Protein AF-A0A7C9TRY4-F1 (afdb_monomer_lite)

Radius of gyration: 15.08 Å; chains: 1; bounding box: 29×26×36 Å

Foldseek 3Di:
DDDPPDDDPVRVVVVVVVVVVLVPDDPVRNVVVVVVVVVVVVVVVVVVVVVVVVD

Sequence (55 aa):
MDMPTSLTLEQQFKLQVLRDQVQNLSRQQAQEYLLEVLRQNMVKDNLFRYMAKKL

Secondary structure (DSSP, 8-state):
-----SPPHHHHHHHHHHHHHHHT--HHHHHHHHHHHHHHHHHHHHHHHHHHTT-

pLDDT: mean 92.98, std 11.56, range [41.22, 98.56]

Structure (mmCIF, N/CA/C/O backbone):
data_AF-A0A7C9TRY4-F1
#
_entry.id   AF-A0A7C9TRY4-F1
#
loop_
_atom_site.group_PDB
_atom_site.id
_atom_site.type_symbol
_atom_site.label_atom_id
_atom_site.label_alt_id
_atom_site.label_comp_id
_atom_site.label_asym_id
_atom_site.label_entity_id
_atom_site.label_seq_id
_atom_site.pdbx_PDB_ins_code
_atom_site.Cartn_x
_atom_site.Cartn_y
_atom_site.Cartn_z
_atom_site.occupancy
_atom_site.B_iso_or_equiv
_atom_site.auth_seq_id
_atom_site.auth_comp_id
_atom_site.auth_asym_id
_atom_site.auth_atom_id
_atom_site.pdbx_PDB_model_num
ATOM 1 N N . MET A 1 1 ? 20.722 13.637 -14.595 1.00 41.22 1 MET A N 1
ATOM 2 C CA . MET A 1 1 ? 19.399 13.001 -14.740 1.00 41.22 1 MET A CA 1
ATOM 3 C C . MET A 1 1 ? 19.006 12.534 -13.359 1.00 41.22 1 MET A C 1
ATOM 5 O O . MET A 1 1 ? 19.493 11.495 -12.929 1.00 41.22 1 MET A O 1
ATOM 9 N N . ASP A 1 2 ? 18.239 13.339 -12.632 1.00 57.22 2 ASP A N 1
ATOM 10 C CA . ASP A 1 2 ? 17.774 12.939 -11.307 1.00 57.22 2 ASP A CA 1
ATOM 11 C C . ASP A 1 2 ? 16.787 11.788 -11.483 1.00 57.22 2 ASP A C 1
ATOM 13 O O . ASP A 1 2 ? 15.753 11.929 -12.137 1.00 57.22 2 ASP A O 1
ATOM 17 N N . MET A 1 3 ? 17.146 10.612 -10.968 1.00 63.97 3 MET A N 1
ATOM 18 C CA . MET A 1 3 ? 16.204 9.504 -10.875 1.00 63.97 3 MET A CA 1
ATOM 19 C C . MET A 1 3 ? 15.014 9.987 -10.040 1.00 63.97 3 MET A C 1
ATOM 21 O O . MET A 1 3 ? 15.241 10.506 -8.944 1.00 63.97 3 MET A O 1
ATOM 25 N N . PRO A 1 4 ? 13.764 9.835 -10.508 1.00 74.62 4 PRO A N 1
ATOM 26 C CA . PRO A 1 4 ? 12.593 10.257 -9.754 1.00 74.62 4 PRO A CA 1
ATOM 27 C C . PRO A 1 4 ? 12.350 9.258 -8.614 1.00 74.62 4 PRO A C 1
ATOM 29 O O . PRO A 1 4 ? 11.472 8.405 -8.679 1.00 74.62 4 PRO A O 1
ATOM 32 N N . THR A 1 5 ? 13.193 9.322 -7.584 1.00 82.06 5 THR A N 1
ATOM 33 C CA . THR A 1 5 ? 13.115 8.497 -6.370 1.00 82.06 5 THR A CA 1
ATOM 34 C C . THR A 1 5 ? 12.037 8.997 -5.414 1.00 82.06 5 THR A C 1
ATOM 36 O O . THR A 1 5 ? 11.581 8.255 -4.545 1.00 82.06 5 THR A O 1
ATOM 39 N N . SER A 1 6 ? 11.613 10.247 -5.587 1.00 90.88 6 SER A N 1
ATOM 40 C CA . SER A 1 6 ? 10.543 10.874 -4.822 1.00 90.88 6 SER A CA 1
ATOM 41 C C . SER A 1 6 ? 9.170 10.499 -5.366 1.00 90.88 6 SER A C 1
ATOM 43 O O . SER A 1 6 ? 8.963 10.373 -6.572 1.00 90.88 6 SER A O 1
ATOM 45 N N . LEU A 1 7 ? 8.200 10.395 -4.460 1.00 92.50 7 LEU A N 1
ATOM 46 C CA . LEU A 1 7 ? 6.802 10.212 -4.829 1.00 92.50 7 LEU A CA 1
ATOM 47 C C . LEU A 1 7 ? 6.251 11.461 -5.514 1.00 92.50 7 LEU A C 1
ATOM 49 O O . LEU A 1 7 ? 6.488 12.583 -5.059 1.00 92.50 7 LEU A O 1
ATOM 53 N N . THR A 1 8 ? 5.437 11.260 -6.546 1.00 94.94 8 THR A N 1
ATOM 54 C CA . THR A 1 8 ? 4.641 12.336 -7.142 1.00 94.94 8 THR A CA 1
ATOM 55 C C . THR A 1 8 ? 3.595 12.846 -6.147 1.00 94.94 8 THR A C 1
ATOM 57 O O . THR A 1 8 ? 3.214 12.139 -5.212 1.00 94.94 8 THR A O 1
ATOM 60 N N . LEU A 1 9 ? 3.076 14.060 -6.358 1.00 95.50 9 LEU A N 1
ATOM 61 C CA . LEU A 1 9 ? 2.007 14.622 -5.521 1.00 95.50 9 LEU A CA 1
ATOM 62 C C . LEU A 1 9 ? 0.785 13.687 -5.434 1.00 95.50 9 LEU A C 1
ATOM 64 O O . LEU A 1 9 ? 0.226 13.477 -4.361 1.00 95.50 9 LEU A O 1
ATOM 68 N N . GLU A 1 10 ? 0.410 13.065 -6.553 1.00 96.94 10 GLU A N 1
ATOM 69 C CA . GLU A 1 10 ? -0.685 12.093 -6.600 1.00 96.94 10 GLU A CA 1
ATOM 70 C C . GLU A 1 10 ? -0.387 10.846 -5.752 1.00 96.94 10 GLU A C 1
ATOM 72 O O . GLU A 1 10 ? -1.252 10.355 -5.028 1.00 96.94 10 GLU A O 1
ATOM 77 N N . GLN A 1 11 ? 0.845 10.333 -5.802 1.00 96.94 11 GLN A N 1
ATOM 78 C CA . GLN A 1 11 ? 1.252 9.190 -4.983 1.00 96.94 11 GLN A CA 1
ATOM 79 C C . GLN A 1 11 ? 1.269 9.542 -3.491 1.00 96.94 11 GLN A C 1
ATOM 81 O O . GLN A 1 11 ? 0.855 8.724 -2.670 1.00 96.94 11 GLN A O 1
ATOM 86 N N . GLN A 1 12 ? 1.685 10.759 -3.137 1.00 97.25 12 GLN A N 1
ATOM 87 C CA . GLN A 1 12 ? 1.620 11.257 -1.761 1.00 97.25 12 GLN A CA 1
ATOM 88 C C . GLN A 1 12 ? 0.168 11.347 -1.265 1.00 97.25 12 GLN A C 1
ATOM 90 O O . GLN A 1 12 ? -0.127 10.903 -0.157 1.00 97.25 12 GLN A O 1
ATOM 95 N N . PHE A 1 13 ? -0.757 11.831 -2.100 1.00 97.81 13 PHE A N 1
ATOM 96 C CA . PHE A 1 13 ? -2.185 11.850 -1.774 1.00 97.81 13 PHE A CA 1
ATOM 97 C C . PHE A 1 13 ? -2.754 10.436 -1.580 1.00 97.81 13 PHE A C 1
ATOM 99 O O . PHE A 1 13 ? -3.430 10.167 -0.587 1.00 97.81 13 PHE A O 1
ATOM 106 N N . LYS A 1 14 ? -2.421 9.493 -2.472 1.00 97.56 14 LYS A N 1
ATOM 107 C CA . LYS A 1 14 ? -2.816 8.081 -2.324 1.00 97.56 14 LYS A CA 1
ATOM 108 C C . LYS A 1 14 ? 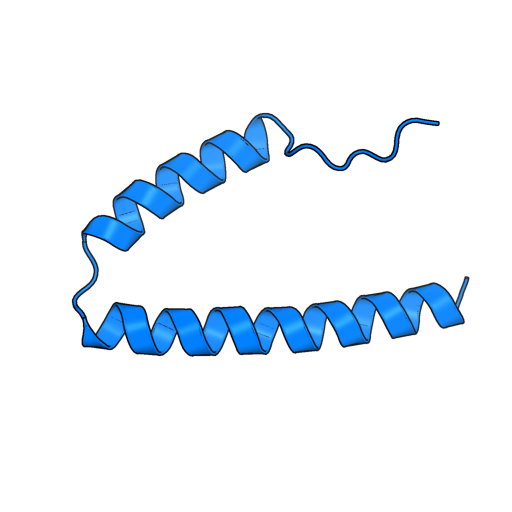-2.290 7.469 -1.024 1.00 97.56 14 LYS A C 1
ATOM 110 O O . LYS A 1 14 ? -3.021 6.731 -0.369 1.00 97.56 14 LYS A O 1
ATOM 115 N N . LEU A 1 15 ? -1.056 7.790 -0.626 1.00 97.31 15 LEU A N 1
ATOM 116 C CA . LEU A 1 15 ? -0.506 7.340 0.655 1.00 97.31 15 LEU A CA 1
ATOM 117 C C . LEU A 1 15 ? -1.265 7.903 1.855 1.00 97.31 15 LEU A C 1
ATOM 119 O O . LEU A 1 15 ? -1.428 7.188 2.841 1.00 97.31 15 LEU A O 1
ATOM 123 N N . GLN A 1 16 ? -1.732 9.150 1.784 1.00 97.75 16 GLN A N 1
ATOM 124 C CA . GLN A 1 16 ? -2.542 9.728 2.852 1.00 97.75 16 GLN A CA 1
ATOM 125 C C . GLN A 1 16 ? -3.871 8.977 3.008 1.00 97.75 16 GLN A C 1
ATOM 127 O O . GLN A 1 16 ? -4.207 8.570 4.114 1.00 97.75 16 GLN A O 1
ATOM 132 N N . VAL A 1 17 ? -4.567 8.692 1.904 1.00 97.44 17 VAL A N 1
ATOM 133 C CA . VAL A 1 17 ? -5.803 7.889 1.930 1.00 97.44 17 VAL A CA 1
ATOM 134 C C . VAL A 1 17 ? -5.543 6.482 2.481 1.00 97.44 17 VAL A C 1
ATOM 136 O O . VAL A 1 17 ? -6.313 5.979 3.298 1.00 97.44 17 VAL A O 1
ATOM 139 N N . LEU A 1 18 ? -4.438 5.846 2.078 1.00 96.81 18 LEU A N 1
ATOM 140 C CA . LEU A 1 18 ? -4.073 4.518 2.572 1.00 96.81 18 LEU A CA 1
ATOM 141 C C . LEU A 1 18 ? -3.768 4.529 4.077 1.00 96.81 18 LEU A C 1
ATOM 143 O O . LEU A 1 18 ? -4.138 3.591 4.777 1.00 96.81 18 LEU A O 1
ATOM 147 N N . ARG A 1 19 ? -3.125 5.584 4.592 1.00 97.06 19 ARG A N 1
ATOM 148 C CA . ARG A 1 19 ? -2.862 5.749 6.030 1.00 97.06 19 ARG A CA 1
ATOM 149 C C . ARG A 1 19 ? -4.163 5.733 6.830 1.00 97.06 19 ARG A C 1
ATOM 151 O O . ARG A 1 19 ? -4.238 5.007 7.819 1.00 97.06 19 ARG A O 1
ATOM 158 N N . ASP A 1 20 ? -5.174 6.466 6.377 1.00 97.00 20 ASP A N 1
ATOM 159 C CA . ASP A 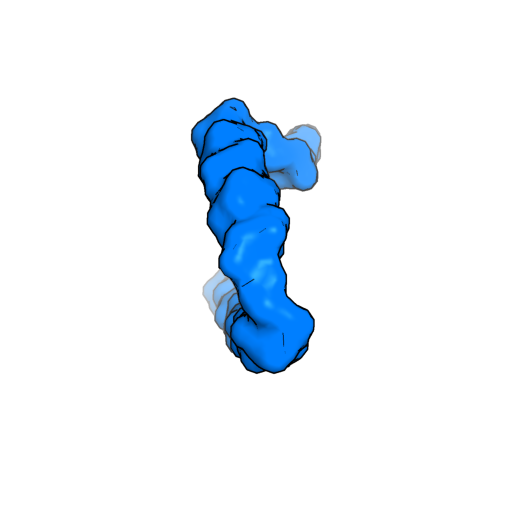1 20 ? -6.475 6.528 7.049 1.00 97.00 20 ASP A CA 1
ATOM 160 C C . ASP A 1 20 ? -7.198 5.169 6.993 1.00 97.00 20 ASP A C 1
ATOM 162 O O . ASP A 1 20 ? -7.821 4.738 7.963 1.00 97.00 20 ASP A O 1
ATOM 166 N N . GLN A 1 21 ? -7.063 4.430 5.889 1.00 95.69 21 GLN A N 1
ATOM 167 C CA . GLN A 1 21 ? -7.616 3.077 5.764 1.00 95.69 21 GLN A CA 1
ATOM 168 C C . GLN A 1 21 ? -6.917 2.070 6.688 1.00 95.69 21 GLN A C 1
ATOM 170 O O . GLN A 1 21 ? -7.587 1.285 7.356 1.00 95.69 21 GLN A O 1
ATOM 175 N N . VAL A 1 22 ? -5.582 2.109 6.769 1.00 96.75 22 VAL A N 1
ATOM 176 C CA . VAL A 1 22 ? -4.787 1.188 7.599 1.00 96.75 22 VAL A CA 1
ATOM 177 C C . VAL A 1 22 ? -5.078 1.371 9.090 1.00 96.75 22 VAL A C 1
ATOM 179 O O . VAL A 1 22 ? -5.107 0.384 9.820 1.00 96.75 22 VAL A O 1
ATOM 182 N N . GLN A 1 23 ? -5.351 2.600 9.544 1.00 96.62 23 GLN A N 1
ATOM 183 C CA . GLN A 1 23 ? -5.728 2.871 10.940 1.00 96.62 23 GLN A CA 1
ATOM 184 C C . GLN A 1 23 ? -7.020 2.164 11.373 1.00 96.62 23 GLN A C 1
ATOM 186 O O . GLN A 1 23 ? -7.195 1.892 12.558 1.00 96.62 23 GLN A O 1
ATOM 191 N N . ASN A 1 24 ? -7.903 1.844 10.426 1.00 97.19 24 ASN A N 1
ATOM 192 C CA . ASN A 1 24 ? -9.181 1.188 10.693 1.00 97.19 24 ASN A CA 1
ATOM 193 C C . ASN A 1 24 ? -9.111 -0.348 10.612 1.00 97.19 24 ASN A C 1
ATOM 195 O O . ASN A 1 24 ? -10.125 -1.020 10.795 1.00 97.19 24 ASN A O 1
ATOM 199 N N . LEU A 1 25 ? -7.938 -0.925 10.327 1.00 98.06 25 LEU A N 1
ATOM 200 C CA . LEU A 1 25 ? -7.778 -2.373 10.240 1.00 98.06 25 LEU A CA 1
ATOM 201 C C . LEU A 1 25 ? -7.656 -3.007 11.627 1.00 98.06 25 LEU A C 1
ATOM 203 O O . LEU A 1 25 ? -6.915 -2.543 12.494 1.00 98.06 25 LEU A O 1
ATOM 207 N N . SER A 1 26 ? -8.309 -4.155 11.803 1.00 98.44 26 SER A N 1
ATOM 208 C CA . SER A 1 26 ? -7.971 -5.056 12.903 1.00 98.44 26 SER A CA 1
ATOM 209 C C . SER A 1 26 ? -6.550 -5.605 12.743 1.00 98.44 26 SER A C 1
ATOM 211 O O . SER A 1 26 ? -5.989 -5.657 11.644 1.00 98.44 26 SER A O 1
ATOM 213 N N . ARG A 1 27 ? -5.974 -6.104 13.842 1.00 98.12 27 ARG A N 1
ATOM 214 C CA . ARG A 1 27 ? -4.645 -6.731 13.832 1.00 98.12 27 ARG A CA 1
ATOM 215 C C . ARG A 1 27 ? -4.538 -7.877 12.820 1.00 98.12 27 ARG A C 1
ATOM 217 O O . ARG A 1 27 ? -3.523 -7.969 12.138 1.00 98.12 27 ARG A O 1
ATOM 224 N N . GLN A 1 28 ? -5.560 -8.729 12.726 1.00 98.38 28 GLN A N 1
ATOM 225 C CA . GLN A 1 28 ? -5.558 -9.856 11.790 1.00 98.38 28 GLN A CA 1
ATOM 226 C C . GLN A 1 28 ? -5.555 -9.362 10.339 1.00 98.38 28 GLN A C 1
ATOM 228 O O . GLN A 1 28 ? -4.699 -9.768 9.559 1.00 98.38 28 GLN A O 1
ATOM 233 N N . GLN A 1 29 ? -6.442 -8.422 10.000 1.00 98.19 29 GLN A N 1
ATOM 234 C CA . GLN A 1 29 ? -6.482 -7.840 8.657 1.00 98.19 29 GLN A CA 1
ATOM 235 C C . GLN A 1 29 ? -5.153 -7.163 8.305 1.00 98.19 29 GLN A C 1
ATOM 237 O O . GLN A 1 29 ? -4.639 -7.354 7.210 1.00 98.19 29 GLN A O 1
ATOM 242 N N . ALA A 1 30 ? -4.556 -6.410 9.235 1.00 98.00 30 ALA A N 1
ATOM 243 C CA . ALA A 1 30 ? -3.260 -5.775 9.012 1.00 98.00 30 ALA A CA 1
ATOM 244 C C . ALA A 1 30 ? -2.145 -6.800 8.730 1.00 98.00 30 ALA A C 1
ATOM 246 O O . ALA A 1 30 ? -1.310 -6.569 7.857 1.00 98.00 30 ALA A O 1
ATOM 247 N N . GLN A 1 31 ? -2.140 -7.941 9.429 1.00 98.44 31 GLN A N 1
ATOM 248 C CA . GLN A 1 31 ? -1.190 -9.032 9.179 1.00 98.44 31 GLN A CA 1
ATOM 249 C C . GLN A 1 31 ? -1.394 -9.666 7.796 1.00 98.44 31 GLN A C 1
ATOM 251 O O . GLN A 1 31 ? -0.419 -9.859 7.070 1.00 98.44 31 GLN A O 1
ATOM 256 N N . GLU A 1 32 ? -2.641 -9.943 7.413 1.00 98.31 32 GLU A N 1
ATOM 257 C CA . GLU A 1 32 ? -2.986 -10.493 6.096 1.00 98.31 32 GLU A CA 1
ATOM 258 C C . GLU A 1 32 ? -2.583 -9.533 4.965 1.00 9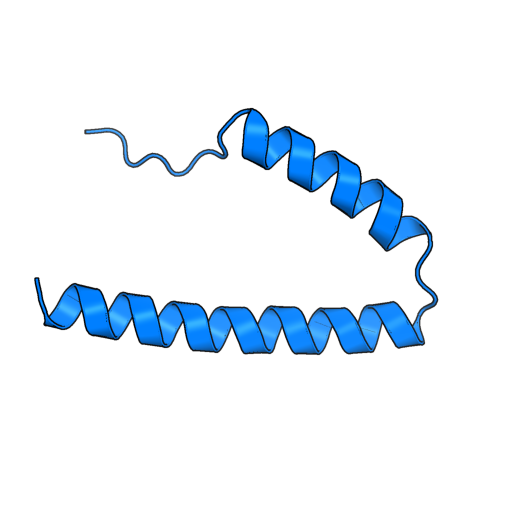8.31 32 GLU A C 1
ATOM 260 O O . GLU A 1 32 ? -1.886 -9.929 4.028 1.00 98.31 32 GLU A O 1
ATOM 265 N N . TYR A 1 33 ? -2.928 -8.247 5.088 1.00 97.75 33 TYR A N 1
ATOM 266 C CA . TYR A 1 33 ? -2.553 -7.227 4.106 1.00 97.75 33 TYR A CA 1
ATOM 267 C C . TYR A 1 33 ? -1.040 -7.028 4.012 1.00 97.75 33 TYR A C 1
ATOM 269 O O . TYR A 1 33 ? -0.520 -6.859 2.909 1.00 97.75 33 TYR A O 1
ATOM 277 N N . LEU A 1 34 ? -0.312 -7.071 5.133 1.00 97.94 34 LEU A N 1
ATOM 278 C CA . LEU A 1 34 ? 1.145 -6.948 5.121 1.00 97.94 34 LEU A CA 1
ATOM 279 C C . LEU A 1 34 ? 1.795 -8.084 4.322 1.00 97.94 34 LEU A C 1
ATOM 281 O O . LEU A 1 34 ? 2.659 -7.823 3.483 1.00 97.94 34 LEU A O 1
ATOM 285 N N . LEU A 1 35 ? 1.369 -9.329 4.551 1.00 98.50 35 LEU A N 1
ATOM 286 C CA . LEU A 1 35 ? 1.878 -10.480 3.802 1.00 98.50 35 LEU A CA 1
ATOM 287 C C . LEU A 1 35 ? 1.591 -10.343 2.304 1.00 98.50 35 LEU A C 1
ATOM 289 O O . LEU A 1 35 ? 2.475 -10.591 1.482 1.00 98.50 35 LEU A O 1
ATOM 293 N N . GLU A 1 36 ? 0.391 -9.891 1.947 1.00 98.31 36 GLU A N 1
ATOM 294 C CA . GLU A 1 36 ? -0.001 -9.718 0.552 1.00 98.31 36 GLU A CA 1
ATOM 295 C C . GLU A 1 36 ? 0.790 -8.596 -0.142 1.00 98.31 36 GLU A C 1
ATOM 297 O O . GLU A 1 36 ? 1.272 -8.784 -1.260 1.00 98.31 36 GLU A O 1
ATOM 302 N N . VAL A 1 37 ? 1.027 -7.462 0.528 1.00 97.56 37 VAL A N 1
ATOM 303 C CA . VAL A 1 37 ? 1.872 -6.377 -0.006 1.00 97.56 37 VAL A CA 1
ATOM 304 C C . VAL A 1 37 ? 3.311 -6.851 -0.221 1.00 97.56 37 VAL A C 1
ATOM 306 O O . VAL A 1 37 ? 3.906 -6.567 -1.264 1.00 97.56 37 VAL A O 1
ATOM 309 N N . LEU A 1 38 ? 3.879 -7.613 0.721 1.00 98.44 38 LEU A N 1
ATOM 310 C CA . LEU A 1 38 ? 5.222 -8.183 0.572 1.00 98.44 38 LEU A CA 1
ATOM 311 C C . LEU A 1 38 ? 5.288 -9.177 -0.597 1.00 98.44 38 LEU A C 1
ATOM 313 O O . LEU A 1 38 ? 6.231 -9.132 -1.391 1.00 98.44 38 LEU A O 1
ATOM 317 N N . ARG A 1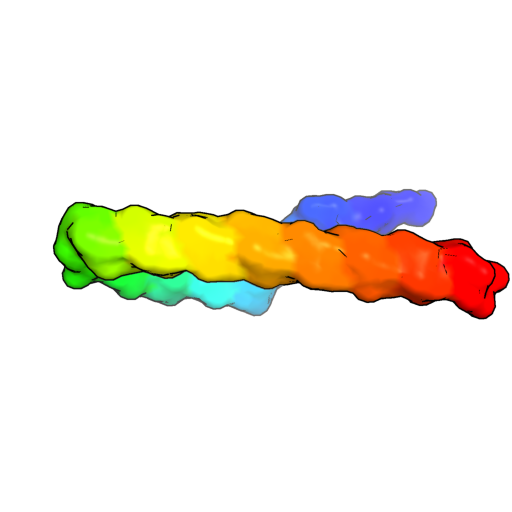 39 ? 4.263 -10.021 -0.764 1.00 98.56 39 ARG A N 1
ATOM 318 C CA . ARG A 1 39 ? 4.136 -10.925 -1.915 1.00 98.56 39 ARG A CA 1
ATOM 319 C C . ARG A 1 39 ? 4.086 -10.159 -3.235 1.00 98.56 39 ARG A C 1
ATOM 321 O O . ARG A 1 39 ? 4.808 -10.500 -4.173 1.00 98.56 39 ARG A O 1
ATOM 328 N N . GLN A 1 40 ? 3.271 -9.111 -3.313 1.00 98.38 40 GLN A N 1
ATOM 329 C CA . GLN A 1 40 ? 3.152 -8.279 -4.510 1.00 98.38 40 GLN A CA 1
ATOM 330 C C . GLN A 1 40 ? 4.455 -7.541 -4.838 1.00 98.38 40 GLN A C 1
ATOM 332 O O . GLN A 1 40 ? 4.794 -7.417 -6.015 1.00 98.38 40 GLN A O 1
ATOM 337 N N . ASN A 1 41 ? 5.223 -7.112 -3.831 1.00 98.00 41 ASN A N 1
ATOM 338 C CA . ASN A 1 41 ? 6.549 -6.528 -4.048 1.00 98.00 41 ASN A CA 1
ATOM 339 C C . ASN A 1 41 ? 7.518 -7.532 -4.691 1.00 98.00 41 ASN A C 1
ATOM 341 O O . ASN A 1 41 ? 8.140 -7.194 -5.693 1.00 98.00 41 ASN A O 1
ATOM 345 N N . MET A 1 42 ? 7.556 -8.789 -4.230 1.00 98.44 42 MET A N 1
ATOM 346 C CA . MET A 1 42 ? 8.379 -9.833 -4.867 1.00 98.44 42 MET A CA 1
ATOM 347 C C . MET A 1 42 ? 7.997 -10.073 -6.339 1.00 98.44 42 MET A C 1
ATOM 349 O O . MET A 1 42 ? 8.864 -10.264 -7.195 1.00 98.44 42 MET A O 1
ATOM 353 N N . VAL A 1 43 ? 6.699 -10.041 -6.663 1.00 98.19 43 VAL A N 1
ATOM 354 C CA . VAL A 1 43 ? 6.226 -10.144 -8.056 1.00 98.19 43 VAL A CA 1
ATOM 355 C C . VAL A 1 43 ? 6.661 -8.925 -8.871 1.00 98.19 43 VAL A C 1
ATOM 357 O O . VAL A 1 43 ? 7.144 -9.080 -9.993 1.00 98.19 43 VAL A O 1
ATOM 360 N N . LYS A 1 44 ? 6.540 -7.719 -8.312 1.00 97.38 44 LYS A N 1
ATOM 361 C CA . LYS A 1 44 ? 6.976 -6.480 -8.965 1.00 97.38 44 LYS A CA 1
ATOM 362 C C . LYS A 1 44 ? 8.481 -6.503 -9.262 1.00 97.38 44 LYS A C 1
ATOM 364 O O . LYS A 1 44 ? 8.880 -6.149 -10.368 1.00 97.38 44 LYS A O 1
ATOM 369 N N . ASP A 1 45 ? 9.296 -7.020 -8.344 1.00 97.62 45 ASP A N 1
ATOM 370 C CA . ASP A 1 45 ? 10.739 -7.199 -8.545 1.00 97.62 45 ASP A CA 1
ATOM 371 C C . ASP A 1 45 ? 11.049 -8.188 -9.675 1.00 97.62 45 ASP A C 1
ATOM 373 O O . ASP A 1 45 ? 11.948 -7.958 -10.488 1.00 97.62 45 ASP A O 1
ATOM 377 N N . ASN A 1 46 ? 10.291 -9.286 -9.776 1.00 97.69 46 ASN A N 1
ATOM 378 C CA . ASN A 1 46 ? 10.403 -10.213 -10.906 1.00 97.69 46 ASN A CA 1
ATOM 379 C C . ASN A 1 46 ? 10.117 -9.513 -12.239 1.00 97.69 46 ASN A C 1
ATOM 381 O O . ASN A 1 46 ? 10.867 -9.706 -13.197 1.00 97.69 46 ASN A O 1
ATOM 385 N N . LEU A 1 47 ? 9.075 -8.679 -12.292 1.00 97.12 47 LEU A N 1
ATOM 386 C CA . LEU A 1 47 ? 8.717 -7.915 -13.487 1.00 97.12 47 LEU A CA 1
ATOM 387 C C . LEU A 1 47 ? 9.802 -6.898 -13.853 1.00 97.12 47 LEU A C 1
ATOM 389 O O . LEU A 1 47 ? 10.211 -6.852 -15.010 1.00 97.12 47 LEU A O 1
ATOM 393 N N . PHE A 1 48 ? 10.320 -6.132 -12.889 1.00 95.56 48 PHE A N 1
ATOM 394 C CA . PHE A 1 48 ? 11.418 -5.196 -13.143 1.00 95.56 48 PHE A CA 1
ATOM 395 C C . PHE A 1 48 ? 12.667 -5.906 -13.661 1.00 95.56 48 PHE A C 1
ATOM 397 O O . PHE A 1 48 ? 13.236 -5.473 -14.660 1.00 95.56 48 PHE A O 1
ATOM 404 N N . ARG A 1 49 ? 13.055 -7.036 -13.056 1.00 95.94 49 ARG A N 1
ATOM 405 C CA . ARG A 1 49 ? 14.177 -7.854 -13.546 1.00 95.94 49 ARG A CA 1
ATOM 406 C C . ARG A 1 49 ? 13.941 -8.375 -14.959 1.00 95.94 49 ARG A C 1
ATOM 408 O O . ARG A 1 49 ? 14.873 -8.409 -15.754 1.00 95.94 49 ARG A O 1
ATOM 415 N N . TYR A 1 50 ? 12.719 -8.794 -15.273 1.00 96.62 50 TYR A N 1
ATOM 416 C CA . TYR A 1 50 ? 12.362 -9.250 -16.612 1.00 96.62 50 TYR A CA 1
ATOM 417 C C . TYR A 1 50 ? 12.450 -8.122 -17.644 1.00 96.62 50 TYR A C 1
ATOM 419 O O . TYR A 1 50 ? 13.037 -8.316 -18.705 1.00 96.62 50 TYR A O 1
ATOM 427 N N . MET A 1 51 ? 11.917 -6.941 -17.323 1.00 95.69 51 MET A N 1
ATOM 428 C CA . MET A 1 51 ? 11.973 -5.770 -18.200 1.00 95.69 51 MET A CA 1
ATOM 429 C C . MET A 1 51 ? 13.409 -5.281 -18.398 1.00 95.69 51 MET A C 1
ATOM 431 O O . MET A 1 51 ? 13.812 -5.050 -19.528 1.00 95.69 51 MET A O 1
ATOM 435 N N . ALA A 1 52 ? 14.207 -5.211 -17.330 1.00 93.94 52 ALA A N 1
ATOM 436 C CA . ALA A 1 52 ? 15.611 -4.812 -17.403 1.00 93.94 52 ALA A CA 1
ATOM 437 C C . ALA A 1 52 ? 16.474 -5.777 -18.232 1.00 93.94 52 ALA A C 1
ATOM 439 O O . ALA A 1 52 ? 17.447 -5.346 -18.829 1.00 93.94 52 ALA A O 1
ATOM 440 N N . LYS A 1 53 ? 16.123 -7.070 -18.288 1.00 90.62 53 LYS A N 1
ATOM 441 C CA . LYS A 1 53 ? 16.775 -8.054 -19.173 1.00 90.62 53 LYS A CA 1
ATOM 442 C C . LYS A 1 53 ? 16.334 -7.954 -20.639 1.00 90.62 53 LYS A C 1
ATOM 444 O O . LYS A 1 53 ? 16.957 -8.582 -21.488 1.00 90.62 53 LYS A O 1
ATOM 449 N N . LYS A 1 54 ? 15.212 -7.282 -20.913 1.00 79.25 54 LYS A N 1
ATOM 450 C CA . LYS A 1 54 ? 14.643 -7.093 -22.257 1.00 79.25 54 LYS A CA 1
ATOM 451 C C . LYS A 1 54 ? 14.982 -5.738 -22.887 1.00 79.25 54 LYS A C 1
ATOM 453 O O . LYS A 1 54 ? 14.732 -5.580 -24.079 1.00 79.25 54 LYS A O 1
ATOM 458 N N . LEU A 1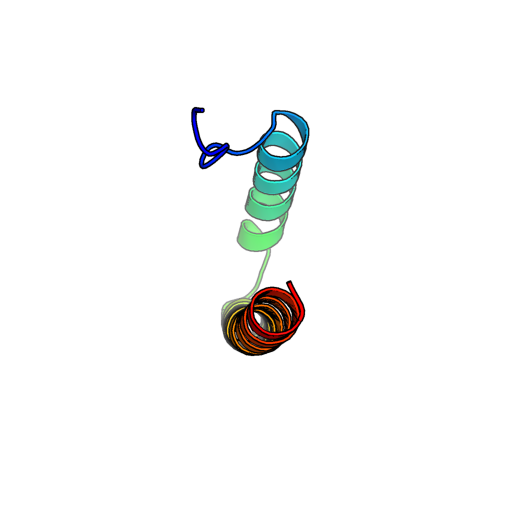 55 ? 15.473 -4.794 -22.088 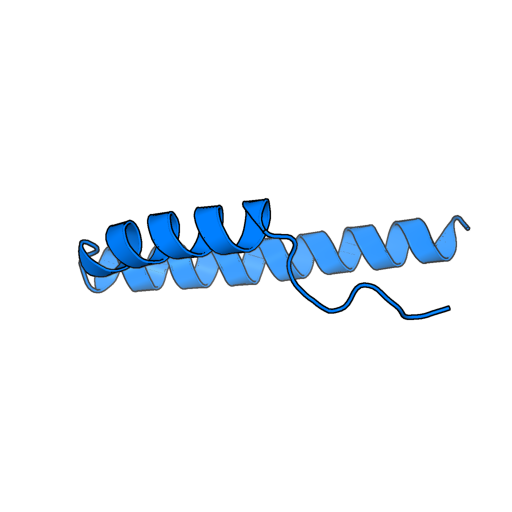1.00 61.47 55 LEU A N 1
ATOM 459 C CA . LEU A 1 55 ? 16.079 -3.533 -22.524 1.00 61.47 55 LEU A CA 1
ATOM 460 C C . LEU A 1 55 ? 17.539 -3.771 -22.917 1.00 61.47 55 LEU A C 1
ATOM 462 O O . LEU A 1 55 ? 17.984 -3.093 -23.865 1.00 61.47 55 LEU A O 1
#